Protein AF-A0AAN7ELS5-F1 (afdb_monomer_lite)

Organism: Quercus rubra (NCBI:txid3512)

Radius of gyration: 13.65 Å; chains: 1; bounding box: 36×26×33 Å

Foldseek 3Di:
DAPQQVVLVVVVVVCVVVVHADAQVSLLSNLLSCLVNLVLVSLVVSLVCCCVPRVYDDDPSSLVSNLSSCVSNVVNVVSVVSVVPPPDDPPPPD

pLDDT: mean 90.44, std 13.07, range [43.0, 97.94]

Sequence (94 aa):
MHGQAKEALRLFSKMVQIGMKPNDVTFIGLLHACSNMGMIDKGREFFNSMTRNYGIIPRIEHYGCMVDLFSRAGLLQEAYEFIMNIPIKPSGVV

Structure (mmCIF, N/CA/C/O backbone):
data_AF-A0AAN7ELS5-F1
#
_entry.id   AF-A0AAN7ELS5-F1
#
loop_
_atom_site.group_PDB
_atom_site.id
_atom_site.type_symbol
_atom_site.label_atom_id
_atom_site.label_alt_id
_atom_site.label_comp_id
_atom_site.label_asym_id
_atom_site.label_entity_id
_atom_site.label_seq_id
_atom_site.pdbx_PDB_ins_code
_atom_site.Cartn_x
_atom_site.Cartn_y
_atom_site.Cartn_z
_atom_site.occupancy
_atom_site.B_iso_or_equiv
_atom_site.auth_seq_id
_atom_site.auth_comp_id
_atom_site.auth_asym_id
_atom_site.auth_atom_id
_atom_site.pdbx_PDB_model_num
ATOM 1 N N . MET A 1 1 ? 10.408 -12.426 10.588 1.00 49.56 1 MET A N 1
ATOM 2 C CA . MET A 1 1 ? 9.521 -11.249 10.743 1.00 49.56 1 MET A CA 1
ATOM 3 C C . MET A 1 1 ? 8.122 -11.552 10.181 1.00 49.56 1 MET A C 1
ATOM 5 O O . MET A 1 1 ? 7.731 -10.955 9.197 1.00 49.56 1 MET A O 1
ATOM 9 N N . HIS A 1 2 ? 7.345 -12.477 10.763 1.00 53.94 2 HIS A N 1
ATOM 10 C CA . HIS A 1 2 ? 6.067 -12.931 10.160 1.00 53.94 2 HIS A CA 1
ATOM 11 C C . HIS A 1 2 ? 4.793 -12.439 10.890 1.00 53.94 2 HIS A C 1
ATOM 13 O O . HIS A 1 2 ? 3.691 -12.876 10.577 1.00 53.94 2 HIS A O 1
ATOM 19 N N . GLY A 1 3 ? 4.918 -11.525 11.866 1.00 61.22 3 GLY A N 1
ATOM 20 C CA . GLY A 1 3 ? 3.789 -11.054 12.693 1.00 61.22 3 GLY A CA 1
ATOM 21 C C . GLY A 1 3 ? 3.420 -9.572 12.553 1.00 61.22 3 GLY A C 1
ATOM 22 O O . GLY A 1 3 ? 2.350 -9.166 12.997 1.00 61.22 3 GLY A O 1
ATOM 23 N N . GLN A 1 4 ? 4.274 -8.752 11.935 1.00 72.81 4 GLN A N 1
ATOM 24 C CA . GLN A 1 4 ? 4.128 -7.293 11.993 1.00 72.81 4 GLN A CA 1
ATOM 25 C C . GLN A 1 4 ? 2.994 -6.751 11.113 1.00 72.81 4 GLN A C 1
ATOM 27 O O . GLN A 1 4 ? 2.415 -5.727 11.459 1.00 72.81 4 GLN A O 1
ATOM 32 N N . ALA A 1 5 ? 2.615 -7.433 10.026 1.00 82.06 5 ALA A N 1
ATOM 33 C CA . ALA A 1 5 ? 1.581 -6.904 9.136 1.00 82.06 5 ALA A CA 1
ATOM 34 C C . ALA A 1 5 ? 0.174 -6.977 9.733 1.00 82.06 5 ALA A C 1
ATOM 36 O O . ALA A 1 5 ? -0.545 -5.983 9.727 1.00 82.06 5 ALA A O 1
ATOM 37 N N . LYS A 1 6 ? -0.211 -8.126 10.307 1.00 86.88 6 LYS A N 1
ATOM 38 C CA . LYS A 1 6 ? -1.513 -8.266 10.985 1.00 86.88 6 LYS A CA 1
ATOM 39 C C . LYS A 1 6 ? -1.653 -7.240 12.107 1.00 86.88 6 LYS A C 1
ATOM 41 O O . LYS A 1 6 ? -2.708 -6.632 12.257 1.00 86.88 6 LYS A O 1
ATOM 46 N N . GLU A 1 7 ? -0.570 -7.018 12.845 1.00 90.06 7 GLU A N 1
ATOM 47 C CA . GLU A 1 7 ? -0.534 -6.028 13.912 1.00 90.06 7 GLU A CA 1
ATOM 48 C C . GLU A 1 7 ? -0.615 -4.590 13.379 1.00 90.06 7 GLU A C 1
ATOM 50 O O . GLU A 1 7 ? -1.401 -3.800 13.895 1.00 90.06 7 GLU A O 1
ATOM 55 N N . ALA A 1 8 ? 0.094 -4.259 12.295 1.00 91.31 8 ALA A N 1
ATOM 56 C CA . ALA A 1 8 ? -0.012 -2.955 11.638 1.00 91.31 8 ALA A CA 1
ATOM 57 C C . ALA A 1 8 ? -1.449 -2.658 11.173 1.00 91.31 8 ALA A C 1
ATOM 59 O O . ALA A 1 8 ? -1.976 -1.578 11.437 1.00 91.31 8 ALA A O 1
ATOM 60 N N . LEU A 1 9 ? -2.121 -3.636 10.556 1.00 92.12 9 LEU A N 1
ATOM 61 C CA . LEU A 1 9 ? -3.519 -3.514 10.126 1.00 92.12 9 LEU A CA 1
ATOM 62 C C . LEU A 1 9 ? -4.471 -3.337 11.319 1.00 92.12 9 LEU A C 1
ATOM 64 O O . LEU A 1 9 ? -5.404 -2.530 11.263 1.00 92.12 9 LEU A O 1
ATOM 68 N N . ARG A 1 10 ? -4.230 -4.066 12.415 1.00 93.88 10 ARG A N 1
ATOM 69 C CA . ARG A 1 10 ? -5.004 -3.948 13.657 1.00 93.88 10 ARG A CA 1
ATOM 70 C C . ARG A 1 10 ? -4.845 -2.562 14.283 1.00 93.88 10 ARG A C 1
ATOM 72 O O . ARG A 1 10 ? -5.839 -1.950 14.671 1.00 93.88 10 ARG A O 1
ATOM 79 N N . LEU A 1 11 ? -3.614 -2.057 14.363 1.00 95.00 11 LEU A N 1
ATOM 80 C CA . LEU A 1 11 ? -3.312 -0.732 14.905 1.00 95.00 11 LEU A CA 1
ATOM 81 C C . LEU A 1 11 ? -3.901 0.382 14.041 1.00 95.00 11 LEU A C 1
ATOM 83 O O . LEU A 1 11 ? -4.489 1.311 14.588 1.00 95.00 11 LEU A O 1
ATOM 87 N N . PHE A 1 12 ? -3.830 0.258 12.715 1.00 95.88 12 PHE A N 1
ATOM 88 C CA . PHE A 1 12 ? -4.500 1.178 11.797 1.00 95.88 12 PHE A CA 1
ATOM 89 C C . PHE A 1 12 ? -6.019 1.179 11.993 1.00 95.88 12 PHE A C 1
ATOM 91 O O . PHE A 1 12 ? -6.625 2.237 12.141 1.00 95.88 12 PHE A O 1
ATOM 98 N N . SER A 1 13 ? -6.636 -0.001 12.080 1.00 95.75 13 SER A N 1
ATOM 99 C CA . SER A 1 13 ? -8.080 -0.115 12.321 1.00 95.75 13 SER A CA 1
ATOM 100 C C . SER A 1 13 ? -8.476 0.558 13.637 1.00 95.75 13 SER A C 1
ATOM 102 O O . SER A 1 13 ? -9.438 1.322 13.679 1.00 95.75 13 SER A O 1
ATOM 104 N N . LYS A 1 14 ? -7.693 0.343 14.704 1.00 97.38 14 LYS A N 1
ATOM 105 C CA . LYS A 1 14 ? -7.903 1.004 15.997 1.00 97.38 14 LYS A CA 1
ATOM 106 C C . LYS A 1 14 ? -7.731 2.520 15.896 1.00 97.38 14 LYS A C 1
ATOM 108 O O . LYS A 1 14 ? -8.555 3.237 16.449 1.00 97.38 14 LYS A O 1
ATOM 113 N N . MET A 1 15 ? -6.698 3.003 15.200 1.00 96.50 15 MET A N 1
ATOM 114 C CA . MET A 1 15 ? -6.454 4.432 14.968 1.00 96.50 15 MET A CA 1
ATOM 115 C C . MET A 1 15 ? -7.688 5.099 14.349 1.00 96.50 15 MET A C 1
ATOM 117 O O . MET A 1 15 ? -8.181 6.085 14.891 1.00 96.50 15 MET A O 1
ATOM 121 N N . VAL A 1 16 ? -8.236 4.507 13.283 1.00 96.06 16 VAL A N 1
ATOM 122 C CA . VAL A 1 16 ? -9.438 5.018 12.608 1.00 96.06 16 VAL A CA 1
ATOM 123 C C . VAL A 1 16 ? -10.664 4.966 13.526 1.00 96.06 16 VAL A C 1
ATOM 125 O O . VAL A 1 16 ? -11.406 5.942 13.602 1.00 96.06 16 VAL A O 1
ATOM 128 N N . GLN A 1 17 ? -10.863 3.870 14.267 1.00 97.50 17 GLN A N 1
ATOM 129 C CA . GLN A 1 17 ? -12.003 3.712 15.184 1.00 97.50 17 GLN A CA 1
ATOM 130 C C . GLN A 1 17 ? -12.044 4.767 16.293 1.00 97.50 17 GLN A C 1
ATOM 132 O O . GLN A 1 17 ? -13.125 5.201 16.678 1.00 97.50 17 GLN A O 1
ATOM 137 N N . ILE A 1 18 ? -10.884 5.192 16.800 1.00 97.69 18 ILE A N 1
ATOM 138 C CA . ILE A 1 18 ? -10.806 6.227 17.842 1.00 97.69 18 ILE A CA 1
ATOM 139 C C . ILE A 1 18 ? -10.763 7.652 17.269 1.00 97.69 18 ILE A C 1
ATOM 141 O O . ILE A 1 18 ? -10.481 8.599 17.997 1.00 97.69 18 ILE A O 1
ATOM 145 N N . GLY A 1 19 ? -11.013 7.815 15.966 1.00 95.31 19 GLY A N 1
ATOM 146 C CA . GLY A 1 19 ? -11.051 9.114 15.294 1.00 95.31 19 GLY A CA 1
ATOM 147 C C . GLY A 1 19 ? -9.679 9.738 15.026 1.00 95.31 19 GLY A C 1
ATOM 148 O O . GLY A 1 19 ? -9.612 10.891 14.596 1.00 95.31 19 GLY A O 1
ATOM 149 N N . MET A 1 20 ? -8.579 9.007 15.243 1.00 96.56 20 MET A N 1
ATOM 150 C CA . MET A 1 20 ? -7.254 9.479 14.850 1.00 96.56 20 MET A CA 1
ATOM 151 C C . MET A 1 20 ? -7.088 9.362 13.336 1.00 96.56 20 MET A C 1
ATOM 153 O O . MET A 1 20 ? -7.411 8.339 12.730 1.00 96.56 20 MET A O 1
ATOM 157 N N . LYS A 1 21 ? -6.556 10.420 12.722 1.00 94.50 21 LYS A N 1
ATOM 158 C CA . LYS A 1 21 ? -6.318 10.457 11.280 1.00 94.50 21 LYS A CA 1
ATOM 159 C C . LYS A 1 21 ? -4.964 9.820 10.945 1.00 94.50 21 LYS A C 1
ATOM 161 O O . LYS A 1 21 ? -3.948 10.288 11.460 1.00 94.50 21 LYS A O 1
ATOM 166 N N . PRO A 1 22 ? -4.936 8.807 10.064 1.00 96.81 22 PRO A N 1
ATOM 167 C CA . PRO A 1 22 ? -3.705 8.327 9.450 1.00 96.81 22 PRO A CA 1
ATOM 168 C C . PRO A 1 22 ? -2.967 9.455 8.722 1.00 96.81 22 PRO A C 1
ATOM 170 O O . PRO A 1 22 ? -3.592 10.357 8.164 1.00 96.81 22 PRO A O 1
ATOM 173 N N . ASN A 1 23 ? -1.641 9.371 8.699 1.00 96.19 23 ASN A N 1
ATOM 174 C CA . ASN A 1 23 ? -0.761 10.271 7.952 1.00 96.19 23 ASN A CA 1
ATOM 175 C C . ASN A 1 23 ? 0.097 9.496 6.938 1.00 96.19 23 ASN A C 1
ATOM 177 O O . ASN A 1 23 ? 0.002 8.273 6.834 1.00 96.19 23 ASN A O 1
ATOM 181 N N . ASP A 1 24 ? 0.942 10.206 6.194 1.00 96.12 24 ASP A N 1
ATOM 182 C CA . ASP A 1 24 ? 1.866 9.634 5.210 1.00 96.12 24 ASP A CA 1
ATOM 183 C C . ASP A 1 24 ? 2.724 8.504 5.805 1.00 96.12 24 ASP A C 1
ATOM 185 O O . ASP A 1 24 ? 2.787 7.406 5.258 1.00 96.12 24 ASP A O 1
ATOM 189 N N . VAL A 1 25 ? 3.298 8.713 6.992 1.00 96.25 25 VAL A N 1
ATOM 190 C CA . VAL A 1 25 ? 4.125 7.702 7.669 1.00 96.25 25 VAL A CA 1
ATOM 191 C C . VAL A 1 25 ? 3.317 6.451 8.032 1.00 96.25 25 VAL A C 1
ATOM 193 O O . VAL A 1 25 ? 3.820 5.330 7.933 1.00 96.25 25 VAL A O 1
ATOM 196 N N . THR A 1 26 ? 2.042 6.615 8.393 1.00 96.94 26 THR A N 1
ATOM 197 C CA . THR A 1 26 ? 1.130 5.492 8.662 1.00 96.94 26 THR A CA 1
ATOM 198 C C . THR A 1 26 ? 0.972 4.615 7.419 1.00 96.94 26 THR A C 1
ATOM 200 O O . THR A 1 26 ? 1.049 3.388 7.512 1.00 96.94 26 THR A O 1
ATOM 203 N N . PHE A 1 27 ? 0.807 5.230 6.246 1.00 97.62 27 PHE A N 1
ATOM 204 C CA . PHE A 1 27 ? 0.675 4.505 4.985 1.00 97.62 27 PHE A CA 1
ATOM 205 C C . PHE A 1 27 ? 1.979 3.837 4.546 1.00 97.62 27 PHE A C 1
ATOM 207 O O . PHE A 1 27 ? 1.923 2.705 4.077 1.00 97.62 27 PHE A O 1
ATOM 214 N N . ILE A 1 28 ? 3.147 4.444 4.777 1.00 96.75 28 ILE A N 1
ATOM 215 C CA . ILE A 1 28 ? 4.442 3.768 4.562 1.00 96.75 28 ILE A CA 1
ATOM 216 C C . ILE A 1 28 ? 4.510 2.471 5.382 1.00 96.75 28 ILE A C 1
ATOM 218 O O . ILE A 1 28 ? 4.833 1.411 4.846 1.00 96.75 28 ILE A O 1
ATOM 222 N N . GLY A 1 29 ? 4.146 2.530 6.668 1.00 95.69 29 GLY A N 1
ATOM 223 C CA . GLY A 1 29 ? 4.127 1.354 7.541 1.00 95.69 29 GLY A CA 1
ATOM 224 C C . GLY A 1 29 ? 3.189 0.251 7.041 1.00 95.69 29 GLY A C 1
ATOM 225 O O . GLY A 1 29 ? 3.573 -0.920 7.013 1.00 95.69 29 GLY A O 1
ATOM 226 N N . LEU A 1 30 ? 1.983 0.617 6.595 1.00 96.44 30 LEU A N 1
ATOM 227 C CA . LEU A 1 30 ? 1.011 -0.323 6.028 1.00 96.44 30 LEU A CA 1
ATOM 228 C C . LEU A 1 30 ? 1.491 -0.960 4.723 1.00 96.44 30 LEU A C 1
ATOM 230 O O . LEU A 1 30 ? 1.354 -2.171 4.547 1.00 96.44 30 LEU A O 1
ATOM 234 N N . LEU A 1 31 ? 2.059 -0.170 3.813 1.00 96.69 31 LEU A N 1
ATOM 235 C CA . LEU A 1 31 ? 2.535 -0.660 2.522 1.00 96.69 31 LEU A CA 1
ATOM 236 C C . LEU A 1 31 ? 3.755 -1.569 2.689 1.00 96.69 31 LEU A C 1
ATOM 238 O O . LEU A 1 31 ? 3.805 -2.640 2.089 1.00 96.69 31 LEU A O 1
ATOM 242 N N . HIS A 1 32 ? 4.689 -1.209 3.570 1.00 94.94 32 HIS A N 1
ATOM 243 C CA . HIS A 1 32 ? 5.829 -2.059 3.907 1.00 94.94 32 HIS A CA 1
ATOM 244 C C . HIS A 1 32 ? 5.385 -3.384 4.552 1.00 94.94 32 HIS A C 1
ATOM 246 O O . HIS A 1 32 ? 5.889 -4.456 4.212 1.00 94.94 32 HIS A O 1
ATOM 252 N N . ALA A 1 33 ? 4.390 -3.339 5.442 1.00 94.50 33 ALA A N 1
ATOM 253 C CA . ALA A 1 33 ? 3.763 -4.533 6.000 1.00 94.50 33 ALA A CA 1
ATOM 254 C C . ALA A 1 33 ? 3.131 -5.428 4.918 1.00 94.50 33 ALA A C 1
ATOM 256 O O . ALA A 1 33 ? 3.307 -6.647 4.958 1.00 94.50 33 ALA A O 1
ATOM 257 N N . CYS A 1 34 ? 2.428 -4.834 3.948 1.00 94.81 34 CYS A N 1
ATOM 258 C CA . CYS A 1 34 ? 1.843 -5.572 2.830 1.00 94.81 34 CYS A CA 1
ATOM 259 C C . CYS A 1 34 ? 2.922 -6.209 1.951 1.00 94.81 34 CYS A C 1
ATOM 261 O O . CYS A 1 34 ? 2.791 -7.385 1.619 1.00 94.81 34 CYS A O 1
ATOM 263 N N . SER A 1 35 ? 3.995 -5.474 1.638 1.00 93.94 35 SER A N 1
ATOM 264 C CA . SER A 1 35 ? 5.133 -5.976 0.858 1.00 93.94 35 SER A CA 1
ATOM 265 C C . SER A 1 35 ? 5.755 -7.225 1.486 1.00 93.94 35 SER A C 1
ATOM 267 O O . SER A 1 35 ? 5.859 -8.272 0.848 1.00 93.94 35 SER A O 1
ATOM 269 N N . ASN A 1 36 ? 6.066 -7.163 2.784 1.00 91.56 36 ASN A N 1
ATOM 270 C CA . ASN A 1 36 ? 6.711 -8.265 3.503 1.00 91.56 36 ASN A CA 1
ATOM 271 C C . ASN A 1 36 ? 5.856 -9.537 3.607 1.00 91.56 36 ASN A C 1
ATOM 273 O O . ASN A 1 36 ? 6.400 -10.620 3.812 1.00 91.56 36 ASN A O 1
ATOM 277 N N . MET A 1 37 ? 4.532 -9.416 3.495 1.00 91.50 37 MET A N 1
ATOM 278 C CA . MET A 1 37 ? 3.596 -10.541 3.587 1.00 91.50 37 MET A CA 1
ATOM 279 C C . MET A 1 37 ? 2.967 -10.919 2.241 1.00 91.50 37 MET A C 1
ATOM 281 O O . MET A 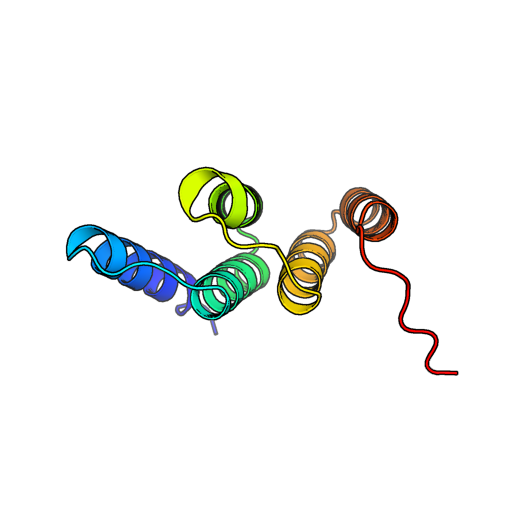1 37 ? 2.089 -11.779 2.217 1.00 91.50 37 MET A O 1
ATOM 285 N N . GLY A 1 38 ? 3.366 -10.272 1.140 1.00 91.69 38 GLY A N 1
ATOM 286 C CA . GLY A 1 38 ? 2.786 -10.508 -0.184 1.00 91.69 38 GLY A CA 1
ATOM 287 C C . GLY A 1 38 ? 1.293 -10.167 -0.277 1.00 91.69 38 GLY A C 1
ATOM 288 O O . GLY A 1 38 ? 0.563 -10.782 -1.048 1.00 91.69 38 GLY A O 1
ATOM 289 N N . MET A 1 39 ? 0.800 -9.214 0.523 1.00 94.31 39 MET A N 1
ATOM 290 C CA . MET A 1 39 ? -0.621 -8.838 0.556 1.00 94.31 39 MET A CA 1
ATOM 291 C C . MET A 1 39 ? -0.944 -7.813 -0.539 1.00 94.31 39 MET A C 1
ATOM 293 O O . MET A 1 39 ? -1.178 -6.638 -0.256 1.00 94.31 39 MET A O 1
ATOM 297 N N . ILE A 1 40 ? -0.943 -8.259 -1.795 1.00 96.25 40 ILE A N 1
ATOM 298 C CA . ILE A 1 40 ? -1.020 -7.396 -2.987 1.00 96.25 40 ILE A CA 1
ATOM 299 C C . ILE A 1 40 ? -2.299 -6.555 -3.004 1.00 96.25 40 ILE A C 1
ATOM 301 O O . ILE A 1 40 ? -2.233 -5.328 -3.114 1.00 96.25 40 ILE A O 1
ATOM 305 N N . ASP A 1 41 ? -3.454 -7.194 -2.814 1.00 96.94 41 ASP A N 1
ATOM 306 C CA . ASP A 1 41 ? -4.754 -6.514 -2.845 1.00 96.94 41 ASP A CA 1
ATOM 307 C C . ASP A 1 41 ? -4.862 -5.444 -1.755 1.00 96.94 41 ASP A C 1
ATOM 309 O O . ASP A 1 41 ? -5.313 -4.326 -2.011 1.00 96.94 41 ASP A O 1
ATOM 313 N N . LYS A 1 42 ? -4.366 -5.747 -0.548 1.00 96.12 42 LYS A N 1
ATOM 314 C CA . LYS A 1 42 ? -4.333 -4.783 0.560 1.00 96.12 42 LYS A CA 1
ATOM 315 C C . LYS A 1 42 ? -3.352 -3.647 0.309 1.00 96.12 42 LYS A C 1
ATOM 317 O O . LYS A 1 42 ? -3.681 -2.505 0.613 1.00 96.12 42 LYS A O 1
ATOM 322 N N . GLY A 1 43 ? -2.192 -3.925 -0.283 1.00 96.88 43 GLY A N 1
ATOM 323 C CA . GLY A 1 43 ? -1.254 -2.884 -0.698 1.00 96.88 43 GLY A CA 1
ATOM 324 C C . GLY A 1 43 ? -1.901 -1.897 -1.671 1.00 96.88 43 GLY A C 1
ATOM 325 O O . GLY A 1 43 ? -1.859 -0.690 -1.440 1.00 96.88 43 GLY A O 1
ATOM 326 N N . ARG A 1 44 ? -2.602 -2.401 -2.697 1.00 97.94 44 ARG A N 1
ATOM 327 C CA . ARG A 1 44 ? -3.366 -1.577 -3.653 1.00 97.94 44 ARG A CA 1
ATOM 328 C C . ARG A 1 44 ? -4.486 -0.784 -2.974 1.00 97.94 44 ARG A C 1
ATOM 330 O O . ARG A 1 44 ? -4.665 0.397 -3.267 1.00 97.94 44 ARG A O 1
ATOM 337 N N . GLU A 1 45 ? -5.238 -1.405 -2.069 1.00 97.88 45 GLU A N 1
ATOM 338 C CA . GLU A 1 45 ? -6.305 -0.750 -1.300 1.00 97.88 45 GLU A CA 1
ATOM 339 C C . GLU A 1 45 ? -5.758 0.406 -0.447 1.00 97.88 45 GLU A C 1
ATOM 341 O O . GLU A 1 45 ? -6.283 1.523 -0.497 1.00 97.88 45 GLU A O 1
ATOM 346 N N . PHE A 1 46 ? -4.670 0.182 0.296 1.00 97.81 46 PHE A N 1
ATOM 347 C CA . PHE A 1 46 ? -4.049 1.220 1.117 1.00 97.81 46 PHE A CA 1
ATOM 348 C C . PHE A 1 46 ? -3.449 2.341 0.271 1.00 97.81 46 PHE A C 1
ATOM 350 O O . PHE A 1 46 ? -3.708 3.510 0.549 1.00 97.81 46 PHE A O 1
ATOM 357 N N . PHE A 1 47 ? -2.732 2.008 -0.802 1.00 97.50 47 PHE A N 1
ATOM 358 C CA . PHE A 1 47 ? -2.163 3.009 -1.701 1.00 97.50 47 PHE A CA 1
ATOM 359 C C . PHE A 1 47 ? -3.243 3.885 -2.350 1.00 97.50 47 PHE A C 1
ATOM 361 O O . PHE A 1 47 ? -3.094 5.096 -2.434 1.00 97.50 47 PHE A O 1
ATOM 368 N N . ASN A 1 48 ? -4.373 3.309 -2.763 1.00 97.38 48 ASN A N 1
ATOM 369 C CA . ASN A 1 48 ? -5.464 4.092 -3.347 1.00 97.38 48 ASN A CA 1
ATOM 370 C C . ASN A 1 48 ? -6.223 4.916 -2.296 1.00 97.38 48 ASN A C 1
ATOM 372 O O . ASN A 1 48 ? -6.605 6.063 -2.550 1.00 97.38 48 ASN A O 1
ATOM 376 N N . SER A 1 49 ? -6.470 4.339 -1.118 1.00 97.38 49 SER A N 1
ATOM 377 C CA . SER A 1 49 ? -7.228 5.009 -0.059 1.00 97.38 49 SER A CA 1
ATOM 378 C C . SER A 1 49 ? -6.476 6.188 0.551 1.00 97.38 49 SER A C 1
ATOM 380 O O . SER A 1 49 ? -7.135 7.155 0.930 1.00 97.38 49 SER A O 1
ATOM 382 N N . MET A 1 50 ? -5.136 6.180 0.585 1.00 97.50 50 MET A N 1
ATOM 383 C CA . MET A 1 50 ? -4.360 7.308 1.119 1.00 97.50 50 MET A CA 1
ATOM 384 C C . MET A 1 50 ? -4.742 8.629 0.439 1.00 97.50 50 MET A C 1
ATOM 386 O O . MET A 1 50 ? -4.990 9.624 1.115 1.00 97.50 50 MET A O 1
ATOM 390 N N . THR A 1 51 ? -4.892 8.626 -0.888 1.00 96.38 51 THR A N 1
ATOM 391 C CA . THR A 1 51 ? -5.279 9.818 -1.646 1.00 96.38 51 THR A CA 1
ATOM 392 C C . THR A 1 51 ? -6.788 10.014 -1.632 1.00 96.38 51 THR A C 1
ATOM 394 O O . THR A 1 51 ? -7.254 11.105 -1.318 1.00 96.38 51 THR A O 1
ATOM 397 N N . ARG A 1 52 ? -7.565 8.961 -1.924 1.00 97.31 52 ARG A N 1
ATOM 398 C CA . ARG A 1 52 ? -9.026 9.073 -2.081 1.00 97.31 52 ARG A CA 1
ATOM 399 C C . ARG A 1 52 ? -9.758 9.401 -0.782 1.00 97.31 52 ARG 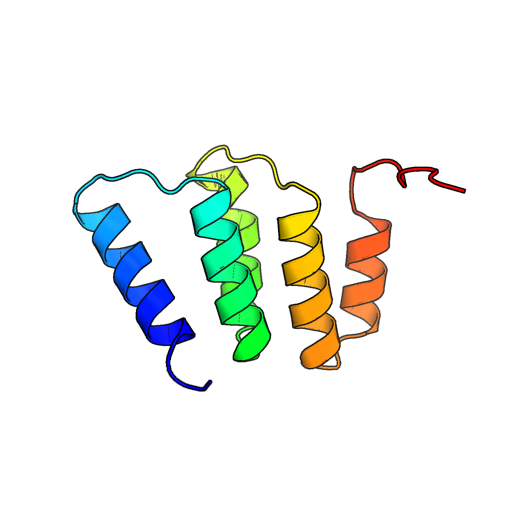A C 1
ATOM 401 O O . ARG A 1 52 ? -10.692 10.193 -0.801 1.00 97.31 52 ARG A O 1
ATOM 408 N N . ASN A 1 53 ? -9.341 8.796 0.328 1.00 96.25 53 ASN A N 1
ATOM 409 C CA . ASN A 1 53 ? -10.068 8.857 1.598 1.00 96.25 53 ASN A CA 1
ATOM 410 C C . ASN A 1 53 ? -9.397 9.798 2.604 1.00 96.25 53 ASN A C 1
ATOM 412 O O . ASN A 1 53 ? -10.081 10.355 3.460 1.00 96.25 53 ASN A O 1
ATOM 416 N N . TYR A 1 54 ? -8.073 9.970 2.517 1.00 96.12 54 TYR A N 1
ATOM 417 C CA . TYR A 1 54 ? -7.302 10.755 3.489 1.00 96.12 54 TYR A CA 1
ATOM 418 C C . TYR A 1 54 ? -6.629 11.999 2.892 1.00 96.12 54 TYR A C 1
ATOM 420 O O . TYR A 1 54 ? -6.061 12.787 3.645 1.00 96.12 54 TYR A O 1
ATOM 428 N N . GLY A 1 55 ? -6.707 12.214 1.571 1.00 96.44 55 GLY A N 1
ATOM 429 C CA . GLY A 1 55 ? -6.119 13.385 0.909 1.00 96.44 55 GLY A CA 1
ATOM 430 C C . GLY A 1 55 ? -4.587 13.418 0.938 1.00 96.44 55 GLY A C 1
ATOM 431 O O . GLY A 1 55 ? -3.989 14.478 0.773 1.00 96.44 55 GLY A O 1
ATOM 432 N N . ILE A 1 56 ? -3.941 12.274 1.173 1.00 97.19 56 ILE A N 1
ATOM 433 C CA . ILE A 1 56 ? -2.487 12.162 1.275 1.00 97.19 56 ILE A CA 1
ATOM 434 C C . ILE A 1 56 ? -1.910 11.943 -0.123 1.00 97.19 56 ILE A C 1
ATOM 436 O O . ILE A 1 56 ? -2.291 11.013 -0.841 1.00 97.19 56 ILE A O 1
ATOM 440 N N . ILE A 1 57 ? -0.971 12.807 -0.502 1.00 95.38 57 ILE A N 1
ATOM 441 C CA . ILE A 1 57 ? -0.247 12.714 -1.770 1.00 95.38 57 ILE A CA 1
ATOM 442 C C . ILE A 1 57 ? 0.882 11.681 -1.615 1.00 95.38 57 ILE A C 1
ATOM 444 O O . ILE A 1 57 ? 1.703 11.823 -0.703 1.00 95.38 57 ILE A O 1
ATOM 448 N N . PRO A 1 58 ? 0.960 10.650 -2.479 1.00 95.12 58 PRO A N 1
ATOM 449 C CA . PRO A 1 58 ? 2.033 9.669 -2.411 1.00 95.12 58 PRO A CA 1
ATOM 450 C C . PRO A 1 58 ? 3.404 10.302 -2.677 1.00 95.12 58 PRO A C 1
ATOM 452 O O . PRO A 1 58 ? 3.597 11.035 -3.646 1.00 95.12 58 PRO A O 1
ATOM 455 N N . ARG A 1 59 ? 4.370 9.973 -1.818 1.00 93.94 59 ARG A N 1
ATOM 456 C CA . ARG A 1 59 ? 5.801 10.298 -1.969 1.00 93.94 59 ARG A CA 1
ATOM 457 C C . ARG A 1 59 ? 6.612 9.095 -2.441 1.00 93.94 59 ARG A C 1
ATOM 459 O O . ARG A 1 59 ? 6.105 7.974 -2.429 1.00 93.94 59 ARG A O 1
ATOM 466 N N . ILE A 1 60 ? 7.885 9.320 -2.776 1.00 92.94 60 ILE A N 1
ATOM 467 C CA . ILE A 1 60 ? 8.811 8.292 -3.273 1.00 92.94 60 ILE A CA 1
ATOM 468 C C . ILE A 1 60 ? 8.862 7.042 -2.384 1.00 92.94 60 ILE A C 1
ATOM 470 O O . ILE A 1 60 ? 8.919 5.935 -2.909 1.00 92.94 60 ILE A O 1
ATOM 474 N N . GLU A 1 61 ? 8.737 7.187 -1.061 1.00 94.94 61 GLU A N 1
ATOM 475 C CA . GLU A 1 61 ? 8.745 6.047 -0.139 1.00 94.94 61 GLU A CA 1
ATOM 476 C C . GLU A 1 61 ? 7.527 5.132 -0.343 1.00 94.94 61 GLU A C 1
ATOM 478 O O . GLU A 1 61 ? 7.654 3.911 -0.314 1.00 94.94 61 GLU A O 1
ATOM 483 N N . HIS A 1 62 ? 6.353 5.708 -0.619 1.00 96.31 62 HIS A N 1
ATOM 484 C CA . HIS A 1 62 ? 5.125 4.948 -0.872 1.00 96.31 62 HIS A CA 1
ATOM 485 C C . HIS A 1 62 ? 5.223 4.175 -2.186 1.00 96.31 62 HIS A C 1
ATOM 487 O O . HIS A 1 62 ? 4.849 3.004 -2.248 1.00 96.31 62 HIS A O 1
ATOM 493 N N . TYR A 1 63 ? 5.758 4.821 -3.228 1.00 96.31 63 TYR A N 1
ATOM 494 C CA . TYR A 1 63 ? 6.006 4.162 -4.507 1.00 96.31 63 TYR A CA 1
ATOM 495 C C . TYR A 1 63 ? 7.033 3.036 -4.357 1.00 96.31 63 TYR A C 1
ATOM 497 O O . TYR A 1 63 ? 6.803 1.942 -4.863 1.00 96.31 63 TYR A O 1
ATOM 505 N N . GLY A 1 64 ? 8.110 3.266 -3.599 1.00 95.50 64 GLY A N 1
ATOM 506 C CA . GLY A 1 64 ? 9.109 2.246 -3.284 1.00 95.50 64 GLY A CA 1
ATOM 507 C C . GLY A 1 64 ? 8.497 1.010 -2.622 1.00 95.50 64 GLY A C 1
ATOM 508 O O . GLY A 1 64 ? 8.782 -0.108 -3.045 1.00 95.50 64 GLY A O 1
ATOM 509 N N . CYS A 1 65 ? 7.589 1.188 -1.656 1.00 96.56 65 CYS A N 1
ATOM 510 C CA . CYS A 1 65 ? 6.883 0.062 -1.038 1.00 96.56 65 CYS A CA 1
ATOM 511 C C . CYS A 1 65 ? 5.994 -0.712 -2.025 1.00 96.56 65 CYS A C 1
ATOM 513 O O . CYS A 1 65 ? 5.915 -1.934 -1.933 1.00 96.56 65 CYS A O 1
ATOM 515 N N . MET A 1 66 ? 5.327 -0.031 -2.963 1.00 97.69 66 MET A N 1
ATOM 516 C CA . MET A 1 66 ? 4.501 -0.691 -3.985 1.00 97.69 66 MET A CA 1
ATOM 517 C C . MET A 1 66 ? 5.347 -1.477 -4.989 1.00 97.69 66 MET A C 1
ATOM 519 O O . MET A 1 66 ? 5.002 -2.603 -5.336 1.00 97.69 66 MET A O 1
ATOM 523 N N . VAL A 1 67 ? 6.481 -0.916 -5.415 1.00 96.94 67 VAL A N 1
ATOM 524 C CA . VAL A 1 67 ? 7.439 -1.607 -6.288 1.00 96.94 67 VAL A CA 1
ATOM 525 C C . VAL A 1 67 ? 8.012 -2.842 -5.599 1.00 96.94 67 VAL A C 1
ATOM 527 O O . VAL A 1 67 ? 8.049 -3.910 -6.208 1.00 96.94 67 VAL A O 1
ATOM 530 N N . ASP A 1 68 ? 8.422 -2.723 -4.334 1.00 96.31 68 ASP A N 1
ATOM 531 C CA . ASP A 1 68 ? 8.921 -3.847 -3.532 1.00 96.31 68 ASP A CA 1
ATOM 532 C C . ASP A 1 68 ? 7.851 -4.944 -3.385 1.00 96.31 68 ASP A C 1
ATOM 534 O O . ASP A 1 68 ? 8.142 -6.118 -3.611 1.00 96.31 68 ASP A O 1
ATOM 538 N N . LEU A 1 69 ? 6.593 -4.562 -3.128 1.00 96.94 69 LEU A N 1
ATOM 539 C CA . LEU A 1 69 ? 5.458 -5.485 -3.042 1.00 96.94 69 LEU A CA 1
ATOM 540 C C . LEU A 1 69 ? 5.261 -6.279 -4.341 1.00 96.94 69 LEU A C 1
ATOM 542 O O . LEU A 1 69 ? 5.174 -7.507 -4.297 1.00 96.94 69 LEU A O 1
ATOM 546 N N . PHE A 1 70 ? 5.212 -5.604 -5.492 1.00 97.88 70 PHE A N 1
ATOM 547 C CA . PHE A 1 70 ? 5.061 -6.277 -6.786 1.00 97.88 70 PHE A CA 1
ATOM 548 C C . PHE A 1 70 ? 6.275 -7.148 -7.122 1.00 97.88 70 PHE A C 1
ATOM 550 O O . PHE A 1 70 ? 6.116 -8.286 -7.565 1.00 97.88 70 PHE A O 1
ATOM 557 N N . SER A 1 71 ? 7.485 -6.656 -6.848 1.00 96.56 71 SER A N 1
ATOM 558 C CA . SER A 1 71 ? 8.733 -7.371 -7.133 1.00 96.56 71 SER A CA 1
ATOM 559 C C . SER A 1 71 ? 8.832 -8.672 -6.338 1.00 96.56 71 SER A C 1
ATOM 561 O O . SER A 1 71 ? 9.125 -9.724 -6.904 1.00 96.56 71 SER A O 1
ATOM 563 N N . ARG A 1 72 ? 8.523 -8.636 -5.035 1.00 94.56 72 ARG A N 1
ATOM 564 C CA . ARG A 1 72 ? 8.525 -9.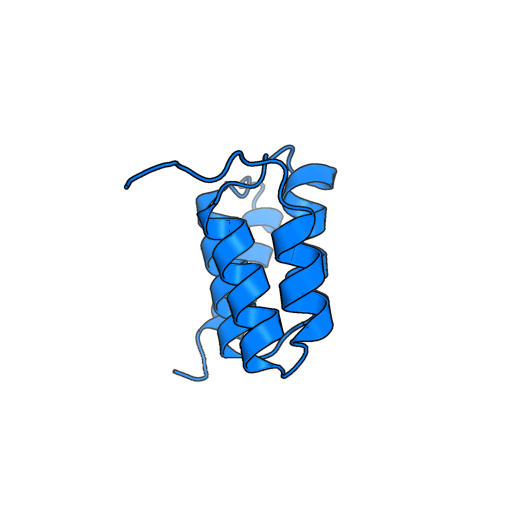825 -4.164 1.00 94.56 72 ARG A CA 1
ATOM 565 C C . ARG A 1 72 ? 7.438 -10.829 -4.521 1.00 94.56 72 ARG A C 1
ATOM 567 O O . ARG A 1 72 ? 7.630 -12.023 -4.317 1.00 94.56 72 ARG A O 1
ATOM 574 N N . ALA A 1 73 ? 6.317 -10.354 -5.058 1.00 95.06 73 ALA A N 1
ATOM 575 C CA . ALA A 1 73 ? 5.247 -11.203 -5.562 1.00 95.06 73 ALA A CA 1
ATOM 576 C C . ALA A 1 73 ? 5.541 -11.810 -6.950 1.00 95.06 73 ALA A C 1
ATOM 578 O O . ALA A 1 73 ? 4.736 -12.591 -7.449 1.00 95.06 73 ALA A O 1
ATOM 579 N N . GLY A 1 74 ? 6.663 -11.454 -7.590 1.00 96.00 74 GLY A N 1
ATOM 580 C CA . GLY A 1 74 ? 6.995 -11.895 -8.947 1.00 96.00 74 GLY A CA 1
ATOM 581 C C . GLY A 1 74 ? 6.214 -11.174 -10.052 1.00 96.00 74 GLY A C 1
ATOM 582 O O . GLY A 1 74 ? 6.309 -11.554 -11.217 1.00 96.00 74 GLY A O 1
ATOM 583 N N . LEU A 1 75 ? 5.477 -10.109 -9.723 1.00 97.31 75 LEU A N 1
ATOM 584 C CA . LEU A 1 75 ? 4.691 -9.305 -10.664 1.00 97.31 75 LEU A CA 1
ATOM 585 C C . LEU A 1 75 ? 5.563 -8.224 -11.320 1.00 97.31 75 LEU A C 1
ATOM 587 O O . LEU A 1 75 ? 5.306 -7.027 -11.209 1.00 97.31 75 LEU A O 1
ATOM 591 N N . LEU A 1 76 ? 6.635 -8.650 -11.992 1.00 95.31 76 LEU A N 1
ATOM 592 C CA . LEU A 1 76 ? 7.661 -7.746 -12.531 1.00 95.31 76 LEU A CA 1
ATOM 593 C C . LEU A 1 76 ? 7.118 -6.774 -13.584 1.00 95.31 76 LEU A C 1
ATOM 595 O O . LEU A 1 76 ? 7.522 -5.613 -13.605 1.00 95.31 76 LEU A O 1
ATOM 599 N N . GLN A 1 77 ? 6.185 -7.227 -14.426 1.00 96.38 77 GLN A N 1
ATOM 600 C CA . GLN A 1 77 ? 5.542 -6.368 -15.422 1.00 96.38 77 GLN A CA 1
ATOM 601 C C . GLN A 1 77 ? 4.760 -5.233 -14.745 1.00 96.38 77 GLN A C 1
ATOM 603 O O . GLN A 1 77 ? 4.912 -4.072 -15.114 1.00 96.38 77 GLN A O 1
ATOM 608 N N . GLU A 1 78 ? 3.994 -5.551 -13.699 1.00 95.56 78 GLU A N 1
ATOM 609 C CA . GLU A 1 78 ? 3.254 -4.546 -12.932 1.00 95.56 78 GLU A CA 1
ATOM 610 C C . GLU A 1 78 ? 4.198 -3.601 -12.189 1.00 95.56 78 GLU A C 1
ATOM 612 O O . GLU A 1 78 ? 3.957 -2.398 -12.160 1.00 95.56 78 GLU A O 1
ATOM 617 N N . ALA A 1 79 ? 5.294 -4.117 -11.622 1.00 96.38 79 ALA A N 1
ATOM 618 C CA . ALA A 1 79 ? 6.316 -3.291 -10.986 1.00 96.38 79 ALA A CA 1
ATOM 619 C C . ALA A 1 79 ? 6.912 -2.279 -11.979 1.00 96.38 79 ALA A C 1
ATOM 621 O O . ALA A 1 79 ? 7.045 -1.098 -11.655 1.00 96.38 79 ALA A O 1
ATOM 622 N N . TYR A 1 80 ? 7.228 -2.727 -13.197 1.00 94.75 80 TYR A N 1
ATOM 623 C CA . TYR A 1 80 ? 7.770 -1.883 -14.257 1.00 94.75 80 TYR A CA 1
ATOM 624 C C . TYR A 1 80 ? 6.773 -0.809 -14.704 1.00 94.75 80 TYR A C 1
ATOM 626 O O . TYR A 1 80 ? 7.097 0.379 -14.700 1.00 94.75 80 TYR A O 1
ATOM 634 N N . GLU A 1 81 ? 5.542 -1.202 -15.031 1.00 94.56 81 GLU A N 1
ATOM 635 C CA . GLU A 1 81 ? 4.480 -0.268 -15.415 1.00 94.56 81 GLU A CA 1
ATOM 636 C C . GLU A 1 81 ? 4.194 0.745 -14.309 1.00 94.56 81 GLU A C 1
ATOM 638 O O . GLU A 1 81 ? 3.995 1.929 -14.580 1.00 94.56 81 GLU A O 1
ATOM 643 N N . PHE A 1 82 ? 4.209 0.304 -13.053 1.00 93.81 82 PHE A N 1
ATOM 644 C CA . PHE A 1 82 ? 3.995 1.181 -11.917 1.00 93.81 82 PHE A CA 1
ATOM 645 C C . PHE A 1 82 ? 5.088 2.249 -11.819 1.00 93.81 82 PHE A C 1
ATOM 647 O O . PHE A 1 82 ? 4.750 3.419 -11.666 1.00 93.81 82 PHE A O 1
ATOM 654 N N . ILE A 1 83 ? 6.368 1.881 -11.987 1.00 90.88 83 ILE A N 1
ATOM 655 C CA . ILE A 1 83 ? 7.502 2.826 -1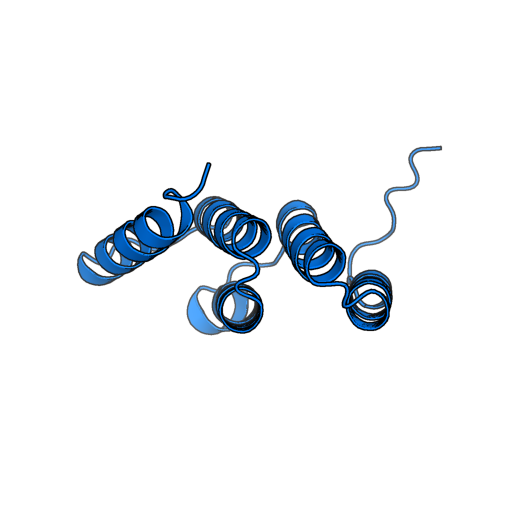2.008 1.00 90.88 83 ILE A CA 1
ATOM 656 C C . ILE A 1 83 ? 7.366 3.839 -13.146 1.00 90.88 83 ILE A C 1
ATOM 658 O O . ILE A 1 83 ? 7.548 5.037 -12.928 1.00 90.88 83 ILE A O 1
ATOM 662 N N . MET A 1 84 ? 7.024 3.375 -14.349 1.00 91.44 84 MET A N 1
ATOM 663 C CA . MET A 1 84 ? 6.898 4.238 -15.529 1.00 91.44 84 MET A CA 1
ATOM 664 C C . MET A 1 84 ? 5.778 5.276 -15.396 1.00 91.44 84 MET A C 1
ATOM 666 O O . MET A 1 84 ? 5.837 6.326 -16.032 1.00 91.44 84 MET A O 1
ATOM 670 N N . ASN A 1 85 ? 4.781 5.002 -14.553 1.00 87.50 85 ASN A N 1
ATOM 671 C CA . ASN A 1 85 ? 3.650 5.888 -14.297 1.00 87.50 85 ASN A CA 1
ATOM 672 C C . ASN A 1 85 ? 3.816 6.757 -13.037 1.00 87.50 85 ASN A C 1
ATOM 674 O O . ASN A 1 85 ? 2.884 7.479 -12.675 1.00 87.50 85 ASN A O 1
ATOM 678 N N . ILE A 1 86 ? 4.967 6.717 -12.353 1.00 87.62 86 ILE A N 1
ATOM 679 C CA . ILE A 1 86 ? 5.208 7.573 -11.185 1.00 87.62 86 ILE A CA 1
ATOM 680 C C . ILE A 1 86 ? 5.268 9.043 -11.650 1.00 87.62 86 ILE A C 1
ATOM 682 O O . ILE A 1 86 ? 6.139 9.400 -12.442 1.00 87.62 86 ILE A O 1
ATOM 686 N N . PRO A 1 87 ? 4.421 9.946 -11.117 1.00 78.19 87 PRO A N 1
ATOM 687 C CA . PRO A 1 87 ? 4.397 11.365 -11.483 1.00 78.19 87 PRO A CA 1
ATOM 688 C C . PRO A 1 87 ? 5.532 12.173 -10.818 1.00 78.19 87 PRO A C 1
ATOM 690 O O . PRO A 1 87 ? 5.369 13.348 -10.492 1.00 78.19 87 PRO A O 1
ATOM 693 N N . ILE A 1 88 ? 6.682 11.547 -10.568 1.00 67.25 88 ILE A N 1
ATOM 694 C CA . ILE A 1 88 ? 7.849 12.147 -9.920 1.00 67.25 88 ILE A CA 1
ATOM 695 C C . ILE A 1 88 ? 8.952 12.184 -10.971 1.00 67.25 88 ILE A C 1
ATOM 697 O O . ILE A 1 88 ? 9.305 11.156 -11.545 1.00 67.25 88 ILE A O 1
ATOM 701 N N . LYS A 1 89 ? 9.509 13.372 -11.231 1.00 58.38 89 LYS A N 1
ATOM 702 C CA . LYS A 1 89 ? 10.706 13.479 -12.071 1.00 58.38 89 LYS A CA 1
ATOM 703 C C . LYS A 1 89 ? 11.806 12.613 -11.449 1.00 58.38 89 LYS A C 1
ATOM 705 O O . LYS A 1 89 ? 12.041 12.776 -10.250 1.00 58.38 89 LYS A O 1
ATOM 710 N N . PRO A 1 90 ? 12.493 11.747 -12.218 1.00 58.28 90 PRO A N 1
ATOM 711 C CA . PRO A 1 90 ? 13.685 11.076 -11.724 1.00 58.28 90 PRO A CA 1
ATOM 712 C C . PRO A 1 90 ? 14.586 12.135 -11.100 1.00 58.28 90 PRO A C 1
ATOM 714 O O . PRO A 1 90 ? 14.912 13.128 -11.758 1.00 58.28 90 PRO A O 1
ATOM 717 N N . SER A 1 91 ? 14.914 11.983 -9.818 1.00 54.09 91 SER A N 1
ATOM 718 C CA . SER A 1 91 ? 15.920 12.840 -9.210 1.00 54.09 91 SER A CA 1
ATOM 719 C C . SER A 1 91 ? 17.211 12.538 -9.952 1.00 54.09 91 SER A C 1
ATOM 721 O O . SER A 1 91 ? 17.798 11.477 -9.756 1.00 54.09 91 SER A O 1
ATOM 723 N N . GLY A 1 92 ? 17.599 13.431 -10.861 1.00 53.84 92 GLY A N 1
ATOM 724 C CA . GLY A 1 92 ? 18.883 13.389 -11.540 1.00 53.84 92 GLY A CA 1
ATOM 725 C C . GLY A 1 92 ? 19.974 13.677 -10.523 1.00 53.84 92 GLY A C 1
ATOM 726 O O . GLY A 1 92 ? 20.468 14.794 -10.452 1.0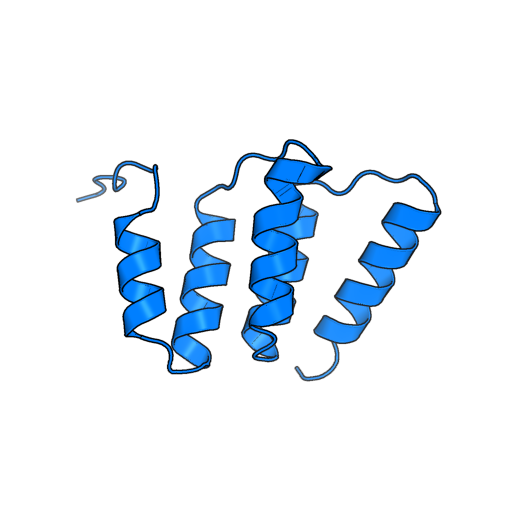0 53.84 92 GLY A O 1
ATOM 727 N N . VAL A 1 93 ? 20.289 12.694 -9.687 1.00 48.31 93 VAL A N 1
ATOM 728 C CA . VAL A 1 93 ? 21.549 12.661 -8.956 1.00 48.31 93 VAL A CA 1
ATOM 729 C C . VAL A 1 93 ? 22.428 11.736 -9.778 1.00 48.31 93 VAL A C 1
ATOM 731 O O . VAL A 1 93 ? 22.298 10.515 -9.709 1.00 48.31 93 VAL A O 1
ATOM 734 N N . VAL A 1 94 ? 23.187 12.365 -10.672 1.00 43.00 94 VAL A N 1
ATOM 735 C CA . VAL A 1 94 ? 24.335 11.759 -11.350 1.00 43.00 94 VAL A CA 1
ATOM 736 C C . VAL A 1 94 ? 25.536 11.921 -10.433 1.00 43.00 94 VAL A C 1
ATOM 738 O O . VAL A 1 94 ? 25.644 13.018 -9.835 1.00 43.00 94 VAL A O 1
#

InterPro domains:
  IPR002885 Pentatricopeptide repeat [PF01535] (62-82)
  IPR002885 Pentatricopeptide repeat [PF13041] (2-36)
  IPR002885 Pentatricopeptide repeat [PS51375] (23-58)
  IPR002885 Pentatricopeptide repeat [TIGR00756] (25-58)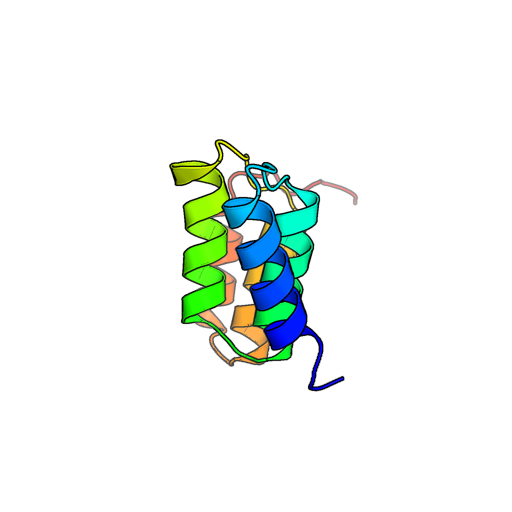
  IPR011990 Tetratricopeptide-like helical domain superfamily [G3DSA:1.25.40.10] (1-94)
  IPR046960 Pentatricopeptide repeat-containing protein At4g14850-like, plant [PTHR47926] (1-93)

Secondary structure (DSSP, 8-state):
--SHHHHHHHHHHHHHHTTPPP-HHHHHHHHHHHHHTT-HHHHHHHHHHHHHHH-PPPPHHHHHHHHHHHHHTT-HHHHHHHHHT--S------